Protein AF-A0A061AFL3-F1 (afdb_monomer)

Radius of gyration: 12.24 Å; Cα contacts (8 Å, |Δi|>4): 178; chains: 1; bounding box: 39×24×29 Å

Organism: Oncorhynchus mykiss (NCBI:txid8022)

Sequence (97 aa):
MIKHIHLLIYLSQQQTFLFNLKKRVWIGLTDSVKEGTWKWVDGTPLTTRYWYSKQPDNAGPNGDEDCAEIHKDQSPLKAWNDMSCDSKLNWICEKAV

Nearest PDB structures (foldseek):
  5kti-assembly1_A  TM=8.916E-01  e=1.073E-07  Bos taurus
  4zrw-assembly1_A  TM=8.833E-01  e=9.431E-08  Bos taurus
  4zrv-assembly2_B  TM=8.781E-01  e=1.480E-07  Bos taurus
  5kth-assembly1_A  TM=8.526E-01  e=6.835E-08  Bos taurus
  8h4v-assembly2_B  TM=8.490E-01  e=1.915E-07  Bos taurus

Structure (mmCIF, N/CA/C/O backbone):
data_AF-A0A061AFL3-F1
#
_entry.id   AF-A0A061AFL3-F1
#
loop_
_atom_site.group_PDB
_atom_site.id
_atom_site.type_symbol
_atom_site.label_atom_id
_atom_site.label_alt_id
_atom_site.label_comp_id
_atom_site.label_asym_id
_atom_site.label_entity_id
_atom_site.label_seq_id
_atom_site.pdbx_PDB_ins_code
_atom_site.Cartn_x
_atom_site.Cartn_y
_atom_site.Cartn_z
_atom_site.occupancy
_atom_site.B_iso_or_equiv
_atom_site.auth_seq_id
_atom_site.auth_comp_id
_atom_site.auth_asym_id
_atom_site.auth_atom_id
_atom_site.pdbx_PDB_model_num
ATOM 1 N N . MET A 1 1 ? -2.836 -13.927 -7.017 1.00 53.41 1 MET A N 1
ATOM 2 C CA . MET A 1 1 ? -3.580 -13.926 -5.736 1.00 53.41 1 MET A CA 1
ATOM 3 C C . MET A 1 1 ? -4.485 -12.702 -5.525 1.00 53.41 1 MET A C 1
ATOM 5 O O . MET A 1 1 ? -5.498 -12.864 -4.863 1.00 53.41 1 MET A O 1
ATOM 9 N N . ILE A 1 2 ? -4.246 -11.533 -6.144 1.00 54.34 2 ILE A N 1
ATOM 10 C CA . ILE A 1 2 ? -5.132 -10.346 -5.997 1.00 54.34 2 ILE A CA 1
ATOM 11 C C . ILE A 1 2 ? -6.469 -10.422 -6.763 1.00 54.34 2 ILE A C 1
ATOM 13 O O . ILE A 1 2 ? -7.357 -9.617 -6.517 1.00 54.34 2 ILE A O 1
ATOM 17 N N . LYS A 1 3 ? -6.669 -11.378 -7.686 1.00 49.53 3 LYS A N 1
ATOM 18 C CA . 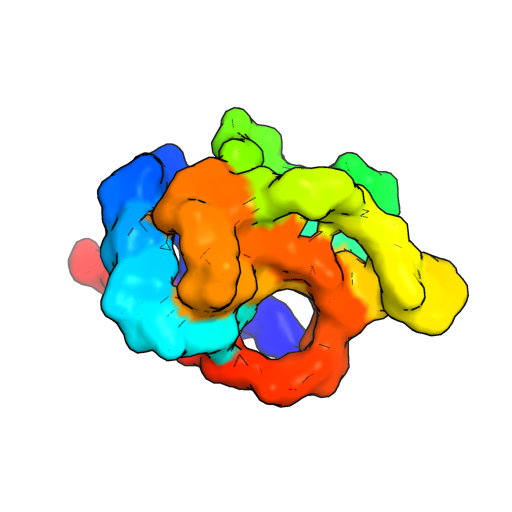LYS A 1 3 ? -7.856 -11.409 -8.580 1.00 49.53 3 LYS A CA 1
ATOM 19 C C . LYS A 1 3 ? -9.217 -11.506 -7.865 1.00 49.53 3 LYS A C 1
ATOM 21 O O . LYS A 1 3 ? -10.248 -11.371 -8.512 1.00 49.53 3 LYS A O 1
ATOM 26 N N . HIS A 1 4 ? -9.226 -11.755 -6.557 1.00 53.19 4 HIS A N 1
ATOM 27 C CA . HIS A 1 4 ? -10.439 -11.813 -5.740 1.00 53.19 4 HIS A CA 1
ATOM 28 C C . HIS A 1 4 ? -10.483 -10.751 -4.628 1.00 53.19 4 HIS A C 1
ATOM 30 O O . HIS A 1 4 ? -11.429 -10.740 -3.843 1.00 53.19 4 HIS A O 1
ATOM 36 N N . ILE A 1 5 ? -9.487 -9.861 -4.549 1.00 63.19 5 ILE A N 1
ATOM 37 C CA . ILE A 1 5 ? -9.413 -8.791 -3.547 1.00 63.19 5 ILE A CA 1
ATOM 38 C C . ILE A 1 5 ? -9.950 -7.508 -4.179 1.00 63.19 5 ILE A C 1
ATOM 40 O O . ILE A 1 5 ? -9.200 -6.734 -4.756 1.00 63.19 5 ILE A O 1
ATOM 44 N N . HIS A 1 6 ? -11.255 -7.276 -4.054 1.00 65.75 6 HIS A N 1
ATOM 45 C CA . HIS A 1 6 ? -11.920 -6.053 -4.524 1.00 65.75 6 HIS A CA 1
ATOM 46 C C . HIS A 1 6 ? -12.056 -5.003 -3.418 1.00 65.75 6 HIS A C 1
ATOM 48 O O . HIS A 1 6 ? -13.059 -4.307 -3.361 1.00 65.75 6 HIS A O 1
ATOM 54 N N . LEU A 1 7 ? -11.099 -4.930 -2.490 1.00 77.25 7 LEU A N 1
ATOM 55 C CA . LEU A 1 7 ? -11.167 -3.945 -1.417 1.00 77.25 7 LEU A CA 1
ATOM 56 C C . LEU A 1 7 ? -10.689 -2.590 -1.937 1.00 77.25 7 LEU A C 1
ATOM 58 O O . LEU A 1 7 ? -9.480 -2.369 -2.070 1.00 77.25 7 LEU A O 1
ATOM 62 N N . LEU A 1 8 ? -11.644 -1.709 -2.222 1.00 80.25 8 LEU A N 1
ATOM 63 C CA . LEU A 1 8 ? -11.398 -0.373 -2.750 1.00 80.25 8 LEU A CA 1
ATOM 64 C C . LEU A 1 8 ? -11.438 0.643 -1.608 1.00 80.25 8 LEU A C 1
ATOM 66 O O . LEU A 1 8 ? -12.319 0.609 -0.749 1.00 80.25 8 LEU A O 1
ATOM 70 N N . ILE A 1 9 ? -10.469 1.558 -1.577 1.00 80.50 9 ILE A N 1
ATOM 71 C CA . ILE A 1 9 ? -10.370 2.568 -0.518 1.00 80.50 9 ILE A CA 1
ATOM 72 C C . ILE A 1 9 ? -10.474 3.956 -1.139 1.00 80.50 9 ILE A C 1
ATOM 74 O O . ILE A 1 9 ? -9.500 4.517 -1.645 1.00 80.50 9 ILE A O 1
ATOM 78 N N . TYR A 1 10 ? -11.668 4.532 -1.046 1.00 83.38 10 TYR A N 1
ATOM 79 C CA . TYR A 1 10 ? -11.960 5.873 -1.555 1.00 83.38 10 TYR A CA 1
ATOM 80 C C . TYR A 1 10 ? -12.003 6.923 -0.447 1.00 83.38 10 TYR A C 1
ATOM 82 O O . TYR A 1 10 ? -11.734 8.097 -0.692 1.00 83.38 10 TYR A O 1
ATOM 90 N N . LEU A 1 11 ? -12.336 6.509 0.779 1.00 89.56 11 LEU A N 1
ATOM 91 C CA . LEU A 1 11 ? -12.550 7.407 1.911 1.00 89.56 11 LEU A CA 1
ATOM 92 C C . LEU A 1 11 ? -11.524 7.173 3.023 1.00 89.56 11 LEU A C 1
ATOM 94 O O . LEU A 1 11 ? -11.186 6.039 3.366 1.00 89.56 11 LEU A O 1
ATOM 98 N N . SER A 1 12 ? -11.112 8.257 3.684 1.00 93.88 12 SER A N 1
ATOM 99 C CA . SER A 1 12 ? -10.203 8.205 4.839 1.00 93.88 12 SER A CA 1
ATOM 100 C C . SER A 1 12 ? -10.763 7.378 6.000 1.00 93.88 12 SER A C 1
ATOM 102 O O . SER A 1 12 ? -10.000 6.753 6.739 1.00 93.88 12 SER A O 1
ATOM 104 N N . GLN A 1 13 ? -12.090 7.325 6.152 1.00 94.12 13 GLN A N 1
ATOM 105 C CA . GLN A 1 13 ? -12.747 6.505 7.167 1.00 94.12 13 GLN A CA 1
ATOM 106 C C . GLN A 1 13 ? -12.571 5.004 6.898 1.00 94.12 13 GLN A C 1
ATOM 108 O O . GLN A 1 13 ? -12.283 4.264 7.835 1.00 94.12 13 GLN A O 1
ATOM 113 N N . GLN A 1 14 ? -12.679 4.564 5.637 1.00 92.56 14 GLN A N 1
ATOM 114 C CA . GLN A 1 14 ? -12.438 3.167 5.248 1.00 92.56 14 GLN A CA 1
ATOM 115 C C . GLN A 1 14 ? -10.989 2.784 5.550 1.00 92.56 14 GLN A C 1
ATOM 117 O O . GLN A 1 14 ? -10.741 1.816 6.263 1.00 92.56 14 GLN A O 1
ATOM 122 N N . GLN A 1 15 ? -10.038 3.609 5.098 1.00 94.88 15 GLN A N 1
ATOM 123 C CA . GLN A 1 15 ? -8.617 3.426 5.389 1.00 94.88 15 GLN A CA 1
ATOM 124 C C . GLN A 1 15 ? -8.357 3.308 6.900 1.00 94.88 15 GLN A C 1
ATOM 126 O O . GLN A 1 15 ? -7.666 2.398 7.355 1.00 94.88 15 GLN A O 1
ATOM 131 N N . THR A 1 16 ? -8.935 4.214 7.690 1.00 96.50 16 THR A N 1
ATOM 132 C CA . THR A 1 16 ? -8.764 4.236 9.148 1.00 96.50 16 THR A CA 1
ATOM 133 C C . THR A 1 16 ? -9.366 2.997 9.810 1.00 96.50 16 THR A C 1
ATOM 135 O O . THR A 1 16 ? -8.745 2.418 10.701 1.00 96.50 16 THR A O 1
ATOM 138 N N . PHE A 1 17 ? -10.551 2.562 9.375 1.00 94.56 17 PHE A N 1
ATOM 139 C CA . PHE A 1 17 ? -11.190 1.340 9.860 1.00 94.56 17 PHE A CA 1
ATOM 140 C C . PHE A 1 17 ? -10.304 0.115 9.609 1.00 94.56 17 PHE A C 1
ATOM 142 O O . PHE A 1 17 ? -10.005 -0.626 10.545 1.00 94.56 17 PHE A O 1
ATOM 149 N N . LEU A 1 18 ? -9.825 -0.049 8.373 1.00 94.06 18 LEU A N 1
ATOM 150 C CA . LEU A 1 18 ? -8.968 -1.167 7.979 1.00 94.06 18 LEU A CA 1
ATOM 151 C C . LEU A 1 18 ? -7.643 -1.166 8.751 1.00 94.06 18 LEU A C 1
ATOM 153 O O . LEU A 1 18 ? -7.233 -2.199 9.277 1.00 94.06 18 LEU A O 1
ATOM 157 N N . PHE A 1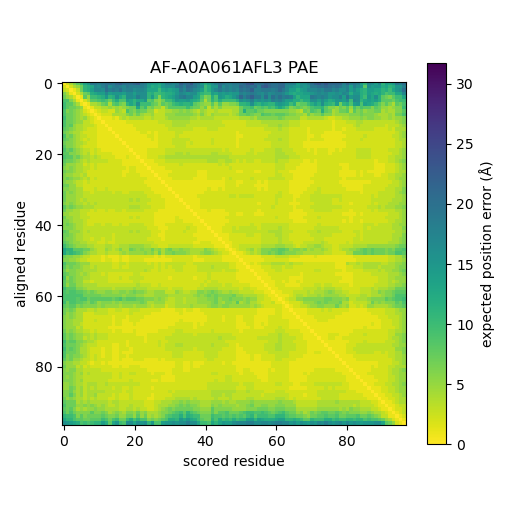 19 ? -7.011 -0.000 8.905 1.00 96.19 19 PHE A N 1
ATOM 158 C CA . PHE A 1 19 ? -5.802 0.149 9.715 1.00 96.19 19 PHE A CA 1
ATOM 159 C C . PHE A 1 19 ? -6.025 -0.244 11.187 1.00 96.19 19 PHE A C 1
ATOM 161 O O . PHE A 1 19 ? -5.177 -0.883 11.818 1.00 96.19 19 PHE A O 1
ATOM 168 N N . ASN A 1 20 ? -7.188 0.093 11.748 1.00 96.69 20 ASN A N 1
ATOM 169 C CA . ASN A 1 20 ? -7.531 -0.222 13.134 1.00 96.69 20 ASN A CA 1
ATOM 170 C C . ASN A 1 20 ? -7.838 -1.705 13.383 1.00 96.69 20 ASN A C 1
ATOM 172 O O . ASN A 1 20 ? -7.911 -2.104 14.543 1.00 96.69 20 ASN A O 1
ATOM 176 N N . LEU A 1 21 ? -7.905 -2.544 12.343 1.00 94.56 21 LEU A N 1
ATOM 177 C CA . LEU A 1 21 ? -7.901 -4.002 12.507 1.00 94.56 21 LEU A CA 1
ATOM 178 C C . LEU A 1 21 ? -6.571 -4.522 13.077 1.00 94.56 21 LEU A C 1
ATOM 180 O O . LEU A 1 21 ? -6.509 -5.671 13.512 1.00 94.56 21 LEU A O 1
ATOM 184 N N . LYS A 1 22 ? -5.507 -3.699 13.065 1.00 95.25 22 LYS A N 1
ATOM 185 C CA . LYS A 1 22 ? -4.160 -4.032 13.567 1.00 95.25 22 LYS A CA 1
ATOM 186 C C . LYS A 1 22 ? -3.580 -5.307 12.947 1.00 95.25 22 LYS A C 1
ATOM 188 O O . LYS A 1 22 ? -2.812 -6.038 13.574 1.00 95.25 22 LYS A O 1
ATOM 193 N N . LYS A 1 23 ? -3.915 -5.550 11.680 1.00 95.50 23 LYS A N 1
ATOM 194 C CA . LYS A 1 23 ? -3.399 -6.646 10.857 1.00 95.50 23 LYS A CA 1
ATOM 195 C C . LYS A 1 23 ? -2.743 -6.086 9.604 1.00 95.50 23 LYS A C 1
ATOM 197 O O . LYS A 1 23 ? -3.171 -5.060 9.091 1.00 95.50 23 LYS A O 1
ATOM 202 N N . ARG A 1 24 ? -1.732 -6.803 9.118 1.00 95.56 24 ARG A N 1
ATOM 203 C CA . ARG A 1 24 ? -1.228 -6.649 7.753 1.00 95.56 24 ARG A CA 1
ATOM 204 C C . ARG A 1 24 ? -2.241 -7.259 6.804 1.00 95.56 24 ARG A C 1
ATOM 206 O O . ARG A 1 24 ? -2.588 -8.438 6.975 1.00 95.56 24 ARG A O 1
ATOM 213 N N . VAL A 1 25 ? -2.772 -6.450 5.899 1.00 94.44 25 VAL A N 1
ATOM 214 C CA . VAL A 1 25 ? -3.867 -6.852 5.013 1.00 94.44 25 VAL A CA 1
ATOM 215 C C . VAL A 1 25 ? -3.598 -6.379 3.599 1.00 94.44 25 VAL A C 1
ATOM 217 O O . VAL A 1 25 ? -3.220 -5.230 3.392 1.00 94.44 25 VAL A O 1
ATOM 220 N N . TRP A 1 26 ? -3.825 -7.258 2.633 1.00 95.06 26 TRP A N 1
ATOM 221 C CA . TRP A 1 26 ? -3.847 -6.879 1.230 1.00 95.06 26 TRP A CA 1
ATOM 222 C C . TRP A 1 26 ? -5.021 -5.944 0.938 1.00 95.06 26 TRP A C 1
ATOM 224 O O . TRP A 1 26 ? -6.125 -6.141 1.457 1.00 95.06 26 TRP A O 1
ATOM 234 N N . ILE A 1 27 ? -4.786 -4.961 0.072 1.00 93.69 27 ILE A N 1
ATOM 235 C CA . ILE A 1 27 ? -5.826 -4.112 -0.515 1.00 93.69 27 ILE A CA 1
ATOM 236 C C . ILE A 1 27 ? -5.876 -4.345 -2.028 1.00 93.69 27 ILE A C 1
ATOM 238 O O . ILE A 1 27 ? -4.970 -4.947 -2.600 1.00 93.69 27 ILE A O 1
ATOM 242 N N . GLY A 1 28 ? -6.936 -3.895 -2.696 1.00 92.44 28 GLY A N 1
ATOM 243 C CA . GLY A 1 28 ? -7.124 -4.135 -4.130 1.00 9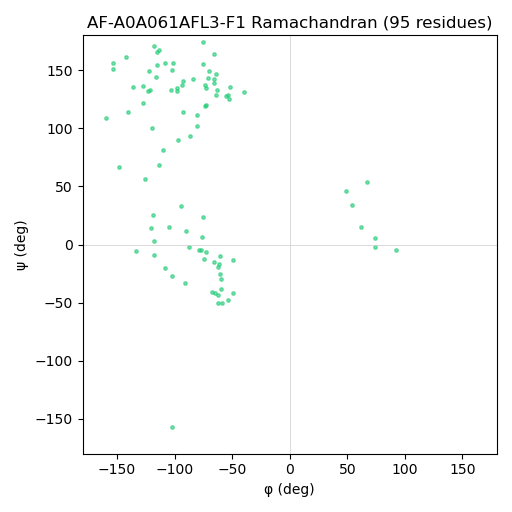2.44 28 GLY A CA 1
ATOM 244 C C . GLY A 1 28 ? -6.250 -3.274 -5.050 1.00 92.44 28 GLY A C 1
ATOM 245 O O . GLY A 1 28 ? -6.669 -3.020 -6.174 1.00 92.44 28 GLY A O 1
ATOM 246 N N . LEU A 1 29 ? -5.109 -2.757 -4.590 1.00 94.38 29 LEU A N 1
ATOM 247 C CA . LEU A 1 29 ? -4.273 -1.799 -5.319 1.00 94.38 29 LEU A CA 1
ATOM 248 C C . LEU A 1 29 ? -3.037 -2.504 -5.904 1.00 94.38 29 LEU A C 1
ATOM 250 O O . LEU A 1 29 ? -2.381 -3.279 -5.209 1.00 94.38 29 LEU A O 1
ATOM 254 N N . THR A 1 30 ? -2.739 -2.249 -7.180 1.00 95.38 30 THR A N 1
ATOM 255 C CA . THR A 1 30 ? -1.659 -2.906 -7.934 1.00 95.38 30 THR A CA 1
ATOM 256 C C . THR A 1 30 ? -1.130 -2.029 -9.068 1.00 95.38 30 THR A C 1
ATOM 258 O O . THR A 1 30 ? -1.880 -1.245 -9.656 1.00 95.38 30 THR A O 1
ATOM 261 N N . ASP A 1 31 ? 0.135 -2.195 -9.430 1.00 96.56 31 ASP A N 1
ATOM 262 C CA . ASP A 1 31 ? 0.752 -1.647 -10.640 1.00 96.56 31 ASP A CA 1
ATOM 263 C C . ASP A 1 31 ? 1.336 -2.723 -11.577 1.00 96.56 31 ASP A C 1
ATOM 265 O O . ASP A 1 31 ? 1.933 -2.377 -12.591 1.00 96.56 31 ASP A O 1
ATOM 269 N N . SER A 1 32 ? 0.987 -4.001 -11.372 1.00 94.81 32 SER A N 1
ATOM 270 C CA . SER A 1 32 ? 1.378 -5.185 -12.183 1.00 94.81 32 SER A CA 1
ATOM 271 C C . SER A 1 32 ? 1.209 -5.094 -13.709 1.00 94.81 32 SER A C 1
ATOM 273 O O . SER A 1 32 ? 1.678 -5.951 -14.456 1.00 94.81 32 SER A O 1
ATOM 275 N N . VAL A 1 33 ? 0.483 -4.095 -14.218 1.00 94.06 33 VAL A N 1
ATOM 276 C CA . VAL A 1 33 ? 0.362 -3.848 -15.666 1.00 94.06 33 VAL A CA 1
ATOM 277 C C . VAL A 1 33 ? 1.434 -2.887 -16.174 1.00 94.06 33 VAL A C 1
ATOM 279 O O . VAL A 1 33 ? 1.845 -2.981 -17.330 1.00 94.06 33 VAL A O 1
ATOM 282 N N . LYS A 1 34 ? 1.840 -1.927 -15.344 1.00 95.31 34 LYS A N 1
ATOM 283 C CA . LYS A 1 34 ? 2.854 -0.928 -15.651 1.00 95.31 34 LYS A CA 1
ATOM 284 C C . LYS A 1 34 ? 3.402 -0.357 -14.344 1.00 95.31 34 LYS A C 1
ATOM 286 O O . LYS A 1 34 ? 2.731 0.469 -13.723 1.00 95.31 34 LYS A O 1
ATOM 291 N N . GLU A 1 35 ? 4.641 -0.724 -14.039 1.00 95.31 35 GLU A N 1
ATOM 292 C CA . GLU A 1 35 ? 5.433 -0.222 -12.913 1.00 95.31 35 GLU A CA 1
ATOM 293 C C . GLU A 1 35 ? 5.248 1.287 -12.680 1.00 95.31 35 GLU A C 1
ATOM 295 O O . GLU A 1 35 ? 5.287 2.102 -13.619 1.00 95.31 35 GLU A O 1
ATOM 300 N N . GLY A 1 36 ? 5.003 1.662 -11.423 1.00 95.12 36 GLY A N 1
ATOM 301 C CA . GLY A 1 36 ? 4.794 3.046 -10.996 1.00 95.12 36 GLY A CA 1
ATOM 302 C C . GLY A 1 36 ? 3.431 3.635 -11.380 1.00 95.12 36 GLY A C 1
ATOM 303 O O . GLY A 1 36 ? 3.123 4.776 -11.018 1.00 95.12 36 GLY A O 1
ATOM 304 N N . THR A 1 37 ? 2.582 2.884 -12.092 1.00 96.44 37 THR A N 1
ATOM 305 C CA . THR A 1 37 ? 1.218 3.288 -12.467 1.00 96.44 37 THR A CA 1
ATOM 306 C C . THR A 1 37 ? 0.181 2.467 -11.704 1.00 96.44 37 THR A C 1
ATOM 308 O O . THR A 1 37 ? -0.415 1.523 -12.222 1.00 96.44 37 THR A O 1
ATOM 311 N N . TRP A 1 38 ? -0.075 2.888 -10.468 1.00 96.31 38 TRP A N 1
ATOM 312 C CA . TRP A 1 38 ? -1.000 2.217 -9.559 1.00 96.31 38 TRP A CA 1
ATOM 313 C C . TRP A 1 38 ? -2.467 2.402 -9.947 1.00 96.31 38 TRP A C 1
ATOM 315 O O . TRP A 1 38 ? -2.941 3.514 -10.212 1.00 96.31 38 TRP A O 1
ATOM 325 N N . LYS A 1 39 ? -3.204 1.296 -9.914 1.00 95.06 39 LYS A N 1
ATOM 326 C CA . LYS A 1 39 ? -4.646 1.231 -10.134 1.00 95.06 39 LYS A CA 1
ATOM 327 C C . LYS A 1 39 ? -5.281 0.208 -9.207 1.00 95.06 39 LYS A C 1
ATOM 329 O O . LYS A 1 39 ? -4.622 -0.681 -8.672 1.00 95.06 39 LYS A O 1
ATOM 334 N N . TRP A 1 40 ? -6.583 0.323 -9.042 1.00 93.12 40 TRP A N 1
ATOM 335 C CA . TRP A 1 40 ? -7.367 -0.704 -8.387 1.00 93.12 40 TRP A CA 1
ATOM 336 C C . TRP A 1 40 ? -7.574 -1.906 -9.323 1.00 93.12 40 TRP A C 1
ATOM 338 O O . TRP A 1 40 ? -7.526 -1.774 -10.550 1.00 93.12 40 TRP A O 1
ATOM 348 N N . VAL A 1 41 ? -7.802 -3.094 -8.761 1.00 90.19 41 VAL A N 1
ATOM 349 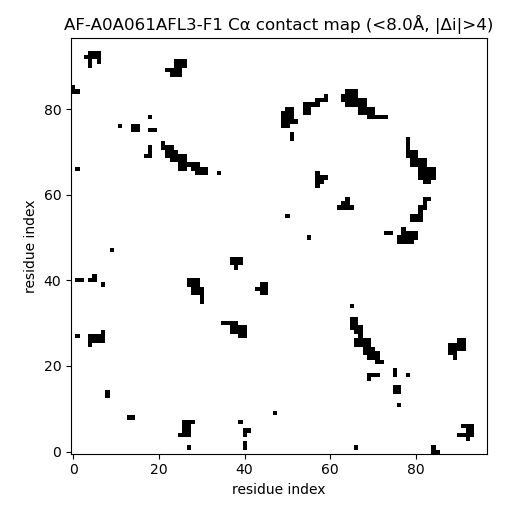C CA . VAL A 1 41 ? -8.011 -4.337 -9.531 1.00 90.19 41 VAL A CA 1
ATOM 350 C C . VAL A 1 41 ? -9.245 -4.311 -10.439 1.00 90.19 41 VAL A C 1
ATOM 352 O O . VAL A 1 41 ? -9.308 -5.085 -11.391 1.00 90.19 41 VAL A O 1
ATOM 355 N N . ASP A 1 42 ? -10.202 -3.418 -10.180 1.00 88.00 42 ASP A N 1
ATOM 356 C CA . ASP A 1 42 ? -11.365 -3.162 -11.040 1.00 88.00 42 ASP A CA 1
ATOM 357 C C . ASP A 1 42 ? -11.024 -2.270 -12.254 1.00 88.00 42 ASP A C 1
ATOM 359 O O . ASP A 1 42 ? -11.860 -2.048 -13.126 1.00 88.00 42 ASP A O 1
ATOM 363 N N . GLY A 1 43 ? -9.785 -1.772 -12.330 1.00 91.19 43 GLY A N 1
ATOM 364 C CA . GLY A 1 43 ? -9.303 -0.866 -13.368 1.00 91.19 43 GLY A CA 1
ATOM 365 C C . GLY A 1 43 ? -9.432 0.617 -13.022 1.00 91.19 43 GLY A C 1
ATOM 366 O O . GLY A 1 43 ? -8.932 1.446 -13.785 1.00 91.19 43 GLY A O 1
ATOM 367 N N . THR A 1 44 ? -10.041 0.970 -11.888 1.00 91.62 44 THR A N 1
ATOM 368 C CA . THR A 1 44 ? -10.193 2.361 -11.456 1.00 91.62 44 THR A CA 1
ATOM 369 C C . THR A 1 44 ? -8.814 2.991 -11.189 1.00 91.62 44 THR A C 1
ATOM 371 O O . THR A 1 44 ? -8.015 2.426 -10.434 1.00 91.62 44 THR A O 1
ATOM 374 N N . PRO A 1 45 ? -8.496 4.169 -11.764 1.00 93.31 45 PRO A N 1
ATOM 375 C CA . PRO A 1 45 ? -7.244 4.865 -11.478 1.00 93.31 45 PRO A CA 1
ATOM 376 C C . PRO A 1 45 ? -7.137 5.303 -10.015 1.00 93.31 45 PRO A C 1
ATOM 378 O O . PRO A 1 45 ? -8.124 5.699 -9.392 1.00 93.31 45 PRO A O 1
ATOM 381 N N . LEU A 1 46 ? -5.919 5.297 -9.474 1.00 94.31 46 LEU A N 1
ATOM 382 C CA . LEU A 1 46 ? -5.673 5.756 -8.113 1.00 94.31 46 LEU A CA 1
ATOM 383 C C . LEU A 1 46 ? -5.751 7.290 -8.008 1.00 94.31 46 LEU A C 1
ATOM 385 O O . LEU A 1 46 ? -4.946 8.003 -8.608 1.00 94.31 46 LEU A O 1
ATOM 389 N N . THR A 1 47 ? -6.675 7.804 -7.194 1.00 91.69 47 THR A N 1
ATOM 390 C CA . THR A 1 47 ? -6.815 9.249 -6.909 1.00 91.69 47 THR A CA 1
ATOM 391 C C . THR A 1 47 ? -6.375 9.638 -5.494 1.00 91.69 47 THR A C 1
ATOM 393 O O . THR A 1 47 ? -6.052 10.798 -5.242 1.00 91.69 47 THR A O 1
ATOM 396 N N . THR A 1 48 ? -6.319 8.680 -4.569 1.00 89.00 48 THR A N 1
ATOM 397 C CA . THR A 1 48 ? -5.906 8.8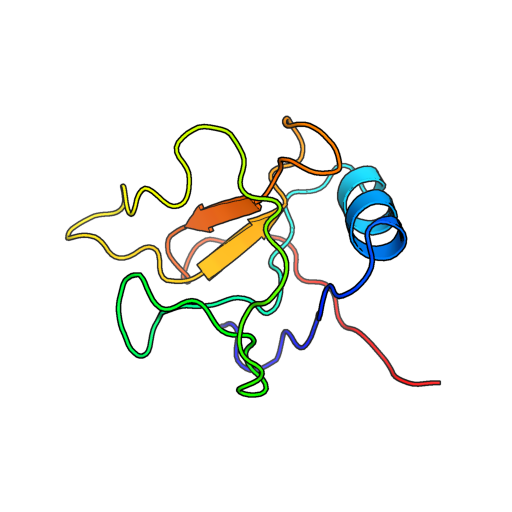51 -3.168 1.00 89.00 48 THR A CA 1
ATOM 398 C C . THR A 1 48 ? -4.539 8.220 -2.924 1.00 89.00 48 THR A C 1
ATOM 400 O O . THR A 1 48 ? -4.101 7.345 -3.663 1.00 89.00 48 THR A O 1
ATOM 403 N N . ARG A 1 49 ? -3.807 8.676 -1.903 1.00 91.00 49 ARG A N 1
ATOM 404 C CA . ARG A 1 49 ? -2.482 8.128 -1.574 1.00 91.00 49 ARG A CA 1
ATOM 405 C C . ARG A 1 49 ? -2.324 8.030 -0.066 1.00 91.00 49 ARG A C 1
ATOM 407 O O . ARG A 1 49 ? -2.265 9.058 0.604 1.00 91.00 49 ARG A O 1
ATOM 414 N N . TYR A 1 50 ? -2.219 6.806 0.444 1.00 97.06 50 TYR A N 1
ATOM 415 C CA . TYR A 1 50 ? -1.909 6.540 1.852 1.00 97.06 50 TYR A CA 1
ATOM 416 C C . TYR A 1 50 ? -0.600 5.764 2.025 1.00 97.06 50 TYR A C 1
ATOM 418 O O . TYR A 1 50 ? -0.428 5.090 3.03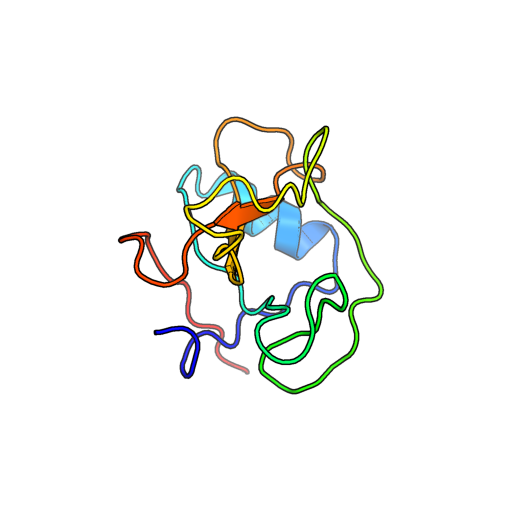5 1.00 97.06 50 TYR A O 1
ATOM 426 N N . TRP A 1 51 ? 0.327 5.873 1.069 1.00 97.75 51 TRP A N 1
ATOM 427 C CA . TRP A 1 51 ? 1.695 5.357 1.176 1.00 97.75 51 TRP A CA 1
ATOM 428 C C . TRP A 1 51 ? 2.375 5.837 2.456 1.00 97.75 51 TRP A C 1
ATOM 430 O O . TRP A 1 51 ? 2.261 7.011 2.829 1.00 97.75 51 TRP A O 1
ATOM 440 N N . TYR A 1 52 ? 3.062 4.931 3.153 1.00 96.88 52 TYR A N 1
ATOM 441 C CA . TYR A 1 52 ? 3.955 5.362 4.221 1.00 96.88 52 TYR A CA 1
ATOM 442 C C . TYR A 1 52 ? 5.242 5.965 3.636 1.00 96.88 52 TYR A C 1
ATOM 444 O O . TYR A 1 52 ? 5.443 6.039 2.424 1.00 96.88 52 TYR A O 1
ATOM 452 N N . SER A 1 53 ? 6.091 6.507 4.508 1.00 96.94 53 SER A N 1
ATOM 453 C CA . SER A 1 53 ? 7.328 7.176 4.093 1.00 96.94 53 SER A CA 1
ATOM 454 C C . SER A 1 53 ? 8.195 6.292 3.188 1.00 96.94 53 SER A C 1
ATOM 456 O O . SER A 1 53 ? 8.545 5.186 3.584 1.00 96.94 53 SER A O 1
ATOM 458 N N . LYS A 1 54 ? 8.606 6.847 2.037 1.00 96.00 54 LYS A N 1
ATOM 459 C CA . LYS A 1 54 ? 9.445 6.228 0.990 1.00 96.00 54 LYS A CA 1
ATOM 460 C C . LYS A 1 54 ? 8.770 5.173 0.112 1.00 96.00 54 LYS A C 1
ATOM 462 O O . LYS A 1 54 ? 9.455 4.628 -0.733 1.00 96.00 54 LYS A O 1
ATOM 467 N N . GLN A 1 55 ? 7.469 4.952 0.256 1.00 97.38 55 GLN A N 1
ATOM 468 C CA . GLN A 1 55 ? 6.737 3.966 -0.536 1.00 97.38 55 GLN A CA 1
ATOM 469 C C . GLN A 1 55 ? 5.934 4.607 -1.676 1.00 97.38 55 GLN A C 1
ATOM 471 O O . GLN A 1 55 ? 5.533 5.776 -1.557 1.00 97.38 55 GLN A O 1
ATOM 476 N N . PRO A 1 56 ? 5.631 3.849 -2.742 1.00 97.31 56 PRO A N 1
ATOM 477 C CA . PRO A 1 56 ? 6.141 2.500 -3.030 1.00 97.31 56 PRO A CA 1
ATOM 478 C C . PRO A 1 56 ? 7.633 2.532 -3.420 1.00 97.31 56 PRO A C 1
ATOM 480 O O . PRO A 1 56 ? 8.062 3.521 -4.026 1.00 97.31 56 PRO A O 1
ATOM 483 N N . ASP A 1 57 ? 8.427 1.535 -3.018 1.00 97.12 57 ASP A N 1
ATOM 484 C CA . ASP A 1 57 ? 9.886 1.499 -3.248 1.00 97.12 57 ASP A CA 1
ATOM 485 C C . ASP A 1 57 ? 10.397 0.346 -4.109 1.00 97.12 57 ASP A C 1
ATOM 487 O O . ASP A 1 57 ? 11.562 0.384 -4.519 1.00 97.12 57 ASP A O 1
ATOM 491 N N . ASN A 1 58 ? 9.538 -0.615 -4.431 1.00 96.62 58 ASN A N 1
ATOM 492 C CA . ASN A 1 58 ? 9.827 -1.759 -5.272 1.00 96.62 58 ASN A CA 1
ATOM 493 C C . ASN A 1 58 ? 11.126 -2.486 -4.868 1.00 96.62 58 ASN A C 1
ATOM 495 O O . ASN A 1 58 ? 12.006 -2.778 -5.684 1.00 96.62 58 ASN A O 1
ATOM 499 N N . ALA A 1 59 ? 11.285 -2.718 -3.562 1.00 94.88 59 ALA A N 1
ATOM 500 C CA . ALA A 1 59 ? 12.499 -3.241 -2.938 1.00 94.88 59 ALA A CA 1
ATOM 501 C C . ALA A 1 59 ? 12.692 -4.758 -3.126 1.00 94.88 59 ALA A C 1
ATOM 503 O O . ALA A 1 59 ? 13.722 -5.316 -2.724 1.00 94.88 59 ALA A O 1
ATOM 504 N N . GLY A 1 60 ? 11.715 -5.437 -3.727 1.00 90.62 60 GLY A N 1
ATOM 505 C CA . GLY A 1 60 ? 11.750 -6.863 -4.027 1.00 90.62 60 GLY A CA 1
ATOM 506 C C . GLY A 1 60 ? 12.817 -7.253 -5.065 1.00 90.62 60 GLY A C 1
ATOM 507 O O . GLY A 1 60 ? 13.352 -6.411 -5.794 1.00 90.62 60 GLY A O 1
ATOM 508 N N . PRO A 1 61 ? 13.155 -8.552 -5.179 1.00 90.56 61 PRO A N 1
ATOM 509 C CA . PRO A 1 61 ? 14.084 -9.033 -6.199 1.00 90.56 61 PRO A CA 1
ATOM 510 C C . PRO A 1 61 ? 13.633 -8.631 -7.608 1.00 90.56 61 PRO A C 1
ATOM 512 O O . PRO A 1 61 ? 12.512 -8.927 -8.000 1.00 90.56 61 PRO A O 1
ATOM 515 N N . ASN A 1 62 ? 14.527 -8.006 -8.380 1.00 90.19 62 ASN A N 1
ATOM 516 C CA . ASN A 1 62 ? 14.246 -7.472 -9.723 1.00 90.19 62 ASN A CA 1
ATOM 517 C C . ASN A 1 62 ? 13.169 -6.372 -9.781 1.00 90.19 62 ASN A C 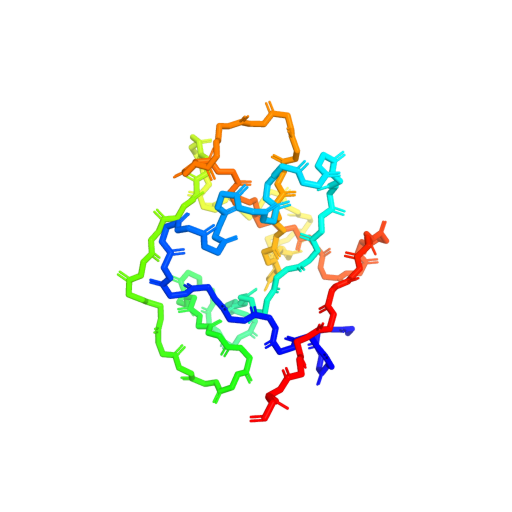1
ATOM 519 O O . ASN A 1 62 ? 12.712 -6.067 -10.880 1.00 90.19 62 ASN A O 1
ATOM 523 N N . GLY A 1 63 ? 12.802 -5.773 -8.645 1.00 90.12 63 GLY A N 1
ATOM 524 C CA . GLY A 1 63 ? 11.699 -4.819 -8.586 1.00 90.12 63 GLY A CA 1
ATOM 525 C C . GLY A 1 63 ? 10.352 -5.491 -8.857 1.00 90.12 63 GLY A C 1
ATOM 526 O O . GLY A 1 63 ? 9.638 -5.081 -9.765 1.00 90.12 63 GLY A O 1
ATOM 527 N N . ASP A 1 64 ? 10.043 -6.545 -8.099 1.00 91.06 64 ASP A N 1
ATOM 528 C CA . ASP A 1 64 ? 8.796 -7.314 -8.204 1.00 91.06 64 ASP A CA 1
ATOM 529 C C . ASP A 1 64 ? 7.927 -7.158 -6.940 1.00 91.06 64 ASP A C 1
ATOM 531 O O . ASP A 1 64 ? 7.779 -8.085 -6.133 1.00 91.06 64 ASP A O 1
ATOM 535 N N . GLU A 1 65 ? 7.386 -5.955 -6.731 1.00 97.06 65 GLU A N 1
ATOM 536 C CA . GLU A 1 65 ? 6.473 -5.623 -5.630 1.00 97.06 65 GLU A CA 1
ATOM 537 C C . GLU A 1 65 ? 5.155 -5.000 -6.109 1.00 97.06 65 GLU A C 1
ATOM 539 O O . GLU A 1 65 ? 4.712 -3.960 -5.645 1.00 97.06 65 GLU A O 1
ATOM 544 N N . ASP A 1 66 ? 4.443 -5.701 -6.985 1.00 96.88 66 ASP A N 1
ATOM 545 C CA . ASP A 1 66 ? 3.262 -5.147 -7.663 1.00 96.88 66 ASP A CA 1
ATOM 546 C C . ASP A 1 66 ? 1.961 -5.052 -6.819 1.00 96.88 66 ASP A C 1
ATOM 548 O O . ASP A 1 66 ? 0.867 -4.804 -7.356 1.00 96.88 66 ASP A O 1
ATOM 552 N N . CYS A 1 67 ? 2.008 -5.347 -5.515 1.00 95.88 67 CYS A N 1
ATOM 553 C CA . CYS A 1 67 ? 0.835 -5.460 -4.640 1.00 95.88 67 CYS A CA 1
ATOM 554 C C . CYS A 1 67 ? 0.907 -4.528 -3.437 1.00 95.88 67 CYS A C 1
ATOM 556 O O . CYS A 1 67 ? 1.874 -4.571 -2.687 1.00 95.88 67 CYS A O 1
ATOM 558 N N . ALA A 1 68 ? -0.169 -3.791 -3.145 1.00 96.00 68 ALA A N 1
ATOM 559 C CA . ALA A 1 68 ? -0.206 -2.964 -1.941 1.00 96.00 68 ALA A CA 1
ATOM 560 C C . ALA A 1 68 ? -0.845 -3.671 -0.734 1.00 96.00 68 ALA A C 1
ATOM 562 O O . ALA A 1 68 ? -1.928 -4.260 -0.828 1.00 96.00 68 ALA A O 1
ATOM 563 N N . GLU A 1 69 ? -0.235 -3.517 0.440 1.00 96.06 69 GLU A N 1
ATOM 564 C CA . GLU A 1 69 ? -0.828 -3.856 1.739 1.00 96.06 69 GLU A CA 1
ATOM 565 C C . GLU A 1 69 ? -1.081 -2.615 2.610 1.00 96.06 69 GLU A C 1
ATOM 567 O O . GLU A 1 69 ? -0.529 -1.546 2.370 1.00 96.06 69 GLU A O 1
ATOM 572 N N . ILE A 1 70 ? -1.845 -2.774 3.693 1.00 96.88 70 ILE A N 1
ATOM 573 C CA . ILE A 1 70 ? -1.803 -1.874 4.853 1.00 96.88 70 ILE A CA 1
ATOM 574 C C . ILE A 1 70 ? -0.814 -2.435 5.880 1.00 96.88 70 ILE A C 1
ATOM 576 O O . ILE A 1 70 ? -1.078 -3.456 6.5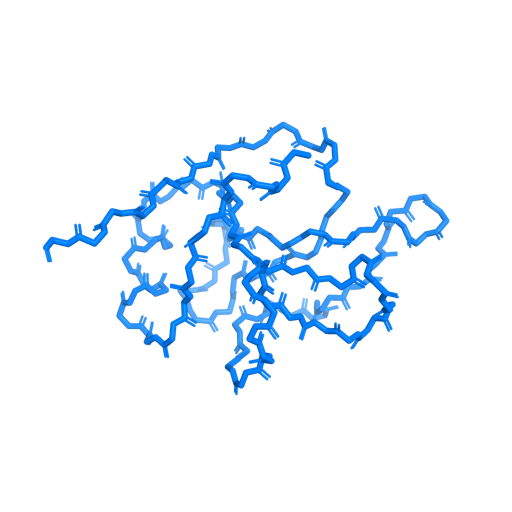17 1.00 96.88 70 ILE A O 1
ATOM 580 N N . HIS A 1 71 ? 0.278 -1.711 6.112 1.00 97.06 71 HIS A N 1
ATOM 581 C CA . HIS A 1 71 ? 1.271 -2.017 7.133 1.00 97.06 71 HIS A CA 1
ATOM 582 C C . HIS A 1 71 ? 0.800 -1.533 8.515 1.00 97.06 71 HIS A C 1
ATOM 584 O O . HIS A 1 71 ? 0.729 -0.336 8.809 1.00 97.06 71 HIS A O 1
ATOM 590 N N . LYS A 1 72 ? 0.492 -2.481 9.404 1.00 96.31 72 LYS A N 1
ATOM 591 C CA . LYS A 1 72 ? -0.134 -2.220 10.717 1.00 96.31 72 LYS A CA 1
ATOM 592 C C . LYS A 1 72 ? 0.674 -1.320 11.668 1.00 96.31 72 LYS A C 1
ATOM 594 O O . LYS A 1 72 ? 0.079 -0.684 12.534 1.00 96.31 72 LYS A O 1
ATOM 599 N N . ASP A 1 73 ? 2.000 -1.278 11.518 1.00 96.69 73 ASP A N 1
ATOM 600 C CA . ASP A 1 73 ? 2.910 -0.546 12.419 1.00 96.69 73 ASP A CA 1
ATOM 601 C C . ASP A 1 73 ? 3.162 0.912 11.981 1.00 96.69 73 ASP A C 1
ATOM 603 O O . ASP A 1 73 ? 4.060 1.574 12.492 1.00 96.69 73 ASP A O 1
ATOM 607 N N . GLN A 1 74 ? 2.378 1.415 11.021 1.00 97.69 74 GLN A N 1
ATOM 608 C CA . GLN A 1 74 ? 2.482 2.779 10.496 1.00 97.69 74 GLN A CA 1
ATOM 609 C C . GLN A 1 74 ? 1.393 3.711 11.064 1.00 97.69 74 GLN A C 1
ATOM 611 O O . GLN A 1 74 ? 0.868 3.479 12.149 1.00 97.69 74 GLN A O 1
ATOM 616 N N . SER A 1 75 ? 1.061 4.807 10.372 1.00 97.12 75 SER A N 1
ATOM 617 C CA . SER A 1 75 ? -0.019 5.728 10.768 1.00 97.12 75 SER A CA 1
ATOM 618 C C . SER A 1 75 ? -1.281 5.499 9.930 1.00 97.12 75 SER A C 1
ATOM 620 O O . SER A 1 75 ? -1.148 5.189 8.750 1.00 97.12 75 SER A O 1
ATOM 622 N N . PRO A 1 76 ? -2.502 5.740 10.454 1.00 96.19 76 PRO A N 1
ATOM 623 C CA . PRO A 1 76 ? -3.749 5.377 9.773 1.00 96.19 76 PRO A CA 1
ATOM 624 C C . PRO A 1 76 ? -3.847 5.808 8.305 1.00 96.19 76 PRO A C 1
ATOM 626 O O . PRO A 1 76 ? -4.271 5.019 7.471 1.00 96.19 76 PRO A O 1
ATOM 629 N N . LEU A 1 77 ? -3.404 7.026 7.979 1.00 96.81 77 LEU A N 1
ATOM 630 C CA . LEU A 1 77 ? -3.457 7.601 6.626 1.00 96.81 77 LEU A CA 1
ATOM 631 C C . LEU A 1 77 ? -2.093 7.620 5.909 1.00 96.81 77 LEU A C 1
ATOM 633 O O . LEU A 1 77 ? -1.914 8.349 4.940 1.00 96.81 77 LEU A O 1
ATOM 637 N N . LYS A 1 78 ? -1.113 6.871 6.419 1.00 97.31 78 LYS A N 1
ATOM 638 C CA . LYS A 1 78 ? 0.239 6.719 5.863 1.00 97.31 78 LYS A CA 1
ATOM 639 C C . LYS A 1 78 ? 0.732 5.316 6.202 1.00 97.31 78 LYS A C 1
ATOM 641 O O . LYS A 1 78 ? 1.600 5.174 7.056 1.00 97.31 78 LYS A O 1
ATOM 646 N N . ALA A 1 79 ? 0.098 4.300 5.630 1.00 97.75 79 ALA A N 1
ATOM 647 C CA . ALA A 1 79 ? 0.319 2.899 5.973 1.00 97.75 79 ALA A CA 1
ATOM 648 C C . ALA A 1 79 ? 0.478 1.964 4.773 1.00 97.75 79 ALA A C 1
ATOM 650 O O . ALA A 1 79 ? 0.748 0.789 4.993 1.00 97.75 79 ALA A O 1
ATOM 651 N N . TRP A 1 80 ? 0.299 2.423 3.534 1.00 97.88 80 TRP A N 1
ATOM 652 C CA . TRP A 1 80 ? 0.443 1.539 2.381 1.00 97.88 80 TRP A CA 1
ATOM 653 C C . TRP A 1 80 ? 1.905 1.212 2.101 1.00 97.88 80 TRP A C 1
ATOM 655 O O . TRP A 1 80 ? 2.747 2.112 2.166 1.00 97.88 80 TRP A O 1
ATOM 665 N N . ASN A 1 81 ? 2.152 -0.061 1.802 1.00 98.00 81 ASN A N 1
ATOM 666 C CA . ASN A 1 81 ? 3.435 -0.647 1.418 1.00 98.00 81 ASN A CA 1
ATOM 667 C C . ASN A 1 81 ? 3.244 -1.421 0.118 1.00 98.00 81 ASN A C 1
ATOM 669 O O . ASN A 1 81 ? 2.263 -2.165 0.044 1.00 98.00 81 ASN A O 1
ATOM 673 N N . ASP A 1 82 ? 4.149 -1.310 -0.842 1.00 97.44 82 ASP A N 1
ATOM 674 C CA . ASP A 1 82 ? 4.213 -2.246 -1.960 1.00 97.44 82 ASP A CA 1
ATOM 675 C C . ASP A 1 82 ? 5.013 -3.489 -1.562 1.00 97.44 82 ASP A C 1
ATOM 677 O O . ASP A 1 82 ? 5.907 -3.436 -0.725 1.00 97.44 82 ASP A O 1
ATOM 681 N N . MET A 1 83 ? 4.589 -4.661 -2.021 1.00 96.25 83 MET A N 1
ATOM 682 C CA . MET A 1 83 ? 5.225 -5.920 -1.658 1.00 96.25 83 MET A CA 1
ATOM 683 C C . MET A 1 83 ? 5.015 -6.970 -2.737 1.00 96.25 83 MET A C 1
ATOM 685 O O . MET A 1 83 ? 4.016 -6.939 -3.457 1.00 96.25 83 MET A O 1
ATOM 689 N N . SER A 1 84 ? 5.907 -7.959 -2.798 1.00 95.44 84 SER A N 1
ATOM 690 C CA . SER A 1 84 ? 5.723 -9.110 -3.682 1.00 95.44 84 SER A CA 1
ATOM 691 C C . SER A 1 84 ? 4.356 -9.761 -3.464 1.00 95.44 84 SER A C 1
ATOM 693 O O . SER A 1 84 ? 3.996 -10.167 -2.349 1.00 95.44 84 SER A O 1
ATOM 695 N N . CYS A 1 85 ? 3.608 -9.893 -4.558 1.00 94.00 85 CYS A N 1
ATOM 696 C CA . CYS A 1 85 ? 2.241 -10.398 -4.588 1.00 94.00 85 CYS A CA 1
ATOM 697 C C . CYS A 1 85 ? 2.065 -11.838 -4.095 1.00 94.00 85 CYS A C 1
ATOM 699 O O . CYS A 1 85 ? 0.942 -12.257 -3.790 1.00 94.00 85 CYS A O 1
ATOM 701 N N . ASP A 1 86 ? 3.161 -12.590 -4.013 1.00 92.50 86 ASP A N 1
ATOM 702 C CA . ASP A 1 86 ? 3.178 -13.963 -3.517 1.00 92.50 86 ASP A CA 1
ATOM 703 C C . ASP A 1 86 ? 3.345 -14.053 -1.993 1.00 92.50 86 ASP A C 1
ATOM 705 O O . ASP A 1 86 ? 3.286 -15.140 -1.404 1.00 92.50 86 ASP A O 1
ATOM 709 N N . SER A 1 87 ? 3.490 -12.906 -1.323 1.00 93.75 87 SER A N 1
ATOM 710 C CA . SER A 1 87 ? 3.585 -12.831 0.131 1.00 93.75 87 SER A CA 1
ATOM 711 C C . SER A 1 87 ? 2.281 -13.263 0.812 1.00 93.75 87 SER A C 1
ATOM 713 O O . SER A 1 87 ? 1.162 -12.923 0.415 1.00 93.75 87 SER A O 1
ATOM 715 N N . LYS A 1 88 ? 2.415 -14.021 1.906 1.00 93.62 88 LYS A N 1
ATOM 716 C CA . LYS A 1 88 ? 1.276 -14.559 2.665 1.00 93.62 88 LYS A CA 1
ATOM 717 C C . LYS A 1 88 ? 0.791 -13.550 3.706 1.00 93.62 88 LYS A C 1
ATOM 719 O O . LYS A 1 88 ? 1.281 -13.539 4.833 1.00 93.62 88 LYS A O 1
ATOM 724 N N . LEU A 1 89 ? -0.198 -12.738 3.338 1.00 93.06 89 LEU A N 1
ATOM 725 C CA . LEU A 1 89 ? -0.899 -11.818 4.243 1.00 93.06 89 LEU A CA 1
ATOM 726 C C . LEU A 1 89 ? -2.387 -12.159 4.352 1.00 93.06 89 LEU A C 1
ATOM 728 O O . LEU A 1 89 ? -2.919 -12.984 3.609 1.00 93.06 89 LEU A O 1
ATOM 732 N N . ASN A 1 90 ? -3.070 -11.501 5.290 1.00 92.06 90 ASN A N 1
ATOM 733 C CA . ASN A 1 90 ? -4.523 -11.581 5.373 1.00 92.06 90 ASN A CA 1
ATOM 734 C C . ASN A 1 90 ? -5.151 -10.839 4.184 1.00 92.06 90 ASN A C 1
ATOM 736 O O . ASN A 1 90 ? -4.630 -9.823 3.728 1.00 92.06 90 ASN A O 1
ATOM 740 N N . TRP A 1 91 ? -6.316 -11.295 3.744 1.00 85.56 91 TRP A N 1
ATOM 741 C CA . TRP A 1 91 ? -7.149 -10.605 2.763 1.00 85.56 91 TRP A CA 1
ATOM 742 C C . TRP A 1 91 ? -8.471 -10.187 3.397 1.00 85.56 91 TRP A C 1
ATOM 744 O O . TRP A 1 91 ? -8.945 -10.794 4.360 1.00 85.56 91 TRP A O 1
ATOM 754 N N . ILE A 1 92 ? -9.072 -9.145 2.835 1.00 82.56 92 ILE A N 1
ATOM 755 C CA . ILE A 1 92 ? -10.396 -8.665 3.214 1.00 82.56 92 ILE A CA 1
ATOM 756 C C . ILE A 1 92 ? -11.269 -8.717 1.968 1.00 82.56 92 ILE A C 1
ATOM 758 O O . ILE A 1 92 ? -10.861 -8.277 0.894 1.00 82.56 92 ILE A O 1
ATOM 762 N N . CYS A 1 93 ? -12.469 -9.262 2.124 1.00 77.38 93 CYS A N 1
ATOM 763 C CA . CYS A 1 93 ? -13.486 -9.237 1.087 1.00 77.38 93 CYS A CA 1
ATOM 764 C C . CYS A 1 93 ? -14.448 -8.084 1.372 1.00 77.38 93 CYS A C 1
ATOM 766 O O . CYS A 1 93 ? -14.942 -7.954 2.492 1.00 77.38 93 CYS A O 1
ATOM 768 N N . GLU A 1 94 ? -14.737 -7.278 0.358 1.00 74.56 94 GLU A N 1
ATOM 769 C CA . GLU A 1 94 ? -15.820 -6.301 0.388 1.00 74.56 94 GLU A CA 1
ATOM 770 C C . GLU A 1 94 ? -17.087 -6.934 -0.200 1.00 74.56 94 GLU A C 1
ATOM 772 O O . GLU A 1 94 ? -17.025 -7.695 -1.168 1.00 74.56 94 GLU A O 1
ATOM 777 N N . LYS A 1 95 ? -18.243 -6.645 0.400 1.00 76.62 95 LYS A N 1
ATOM 778 C CA . LYS A 1 95 ? -19.551 -7.055 -0.113 1.00 76.62 95 LYS A CA 1
ATOM 779 C C . LYS A 1 95 ? -20.433 -5.817 -0.199 1.00 76.62 95 LYS A C 1
ATOM 781 O O . LYS A 1 95 ? -20.681 -5.184 0.823 1.00 76.62 95 LYS A O 1
ATOM 786 N N . ALA A 1 96 ? -20.926 -5.515 -1.398 1.00 73.88 96 ALA A N 1
ATOM 787 C CA . ALA A 1 96 ? -21.982 -4.528 -1.573 1.00 73.88 96 ALA A CA 1
ATOM 788 C C . ALA A 1 96 ? -23.259 -5.012 -0.863 1.00 73.88 96 ALA A C 1
ATOM 790 O O . ALA A 1 96 ? -23.625 -6.188 -0.980 1.00 73.88 96 ALA A O 1
ATOM 791 N N . VAL A 1 97 ? -23.887 -4.120 -0.094 1.00 66.12 97 VAL A N 1
ATOM 792 C CA . VAL A 1 97 ? -25.194 -4.355 0.543 1.00 66.12 97 VAL A CA 1
ATOM 793 C C . VAL A 1 97 ? -26.300 -4.008 -0.437 1.00 66.12 97 VAL A C 1
ATOM 795 O O . VAL A 1 97 ? -26.188 -2.935 -1.070 1.00 66.12 97 VAL A O 1
#

InterPro domains:
  IPR001304 C-type lectin-like [PF00059] (15-95)
  IPR001304 C-type lectin-like [PS50041] (6-94)
  IPR001304 C-type lectin-like [SM00034] (2-94)
  IPR016186 C-type lectin-like/link domain superfamily [G3DSA:3.10.100.10] (3-97)
  IPR016187 C-type lectin fold [SSF56436] (14-96)
  IPR018378 C-type lectin, conserved site [PS00615] (67-93)
  IPR050111 C-type lectin and snaclec domain-containing protein [PTHR22803] (14-96)

Foldseek 3Di:
DLLQAQADDDDLVSLLVVLVVLFKEWHQWFCVVHPPFIDGSVRHGDPADQAAPPPPPLPDVVSQQGTWIFANPGDSSHGIYGGHPPDDGHYDGDDDD

Solvent-accessible surface area (backbone atoms only — not comparable to full-atom values): 5654 Å² total; per-residue (Å²): 122,64,93,74,29,69,34,78,75,89,46,73,64,54,41,36,54,58,41,69,66,64,44,53,29,49,45,18,40,32,19,80,89,42,83,94,51,54,22,34,76,90,66,50,72,64,87,73,81,36,46,22,94,80,42,72,64,45,83,37,81,92,54,47,21,41,25,30,30,38,44,48,91,54,44,62,73,27,18,31,37,50,34,43,64,86,62,93,65,47,78,52,80,68,77,91,130

Mean predicted aligned error: 3.86 Å

pLDDT: mean 90.47, std 10.65, range [49.53, 98.0]

Secondary structure (DSSP, 8-s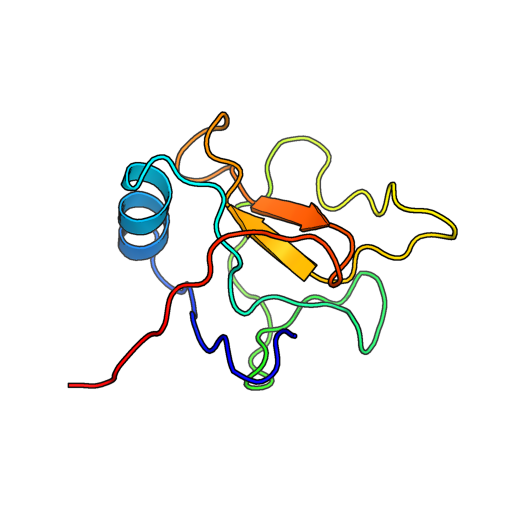tate):
-GGG------SHHHHHHHHHT-S-EEEEEE-TTSTT--EETTSPBP----B-TT-S---STTS---EEEEEEEEETTEEEEEE-TTS--B-------